Protein AF-A0A9P9S4L9-F1 (afdb_monomer_lite)

pLDDT: mean 79.78, std 15.88, range [33.31, 95.12]

Sequence (135 aa):
MSTPIKIQVPQGTTSMYLTALSLYEERSQIVINWTDGSATFGATFMGPNPQFVLADKVFGLPIISLNDSIPSEISVCFKFHDTTHTVSSPATTNVGPQGNGTQIQITGYTSVDKRKEKPTTVTILFQSNLHGLKR

Radius of gyration: 14.96 Å; chains: 1; bounding box: 32×34×36 Å

Secondary structure (DSSP, 8-state):
-PPPEEEEPPTTEEEEEEEEEE--SS-EEEEEEEEETTEEEEEEEEE--SS--TT-SS----SEEESS---SEEEEEEEESSS-EEEPPPEEEEESTTS-EEEEEEEEEETT-TT--S-EEEEEEEEESS-----

Foldseek 3Di:
DFDWDKDFAFPQQQKKFKFKAWQDQAWKKKKKWADDDPDIDIDIDIDDDPVPPSDPDDDDHGPDMDGHGDGRMMIIDMDTDDFDKDKDDWDWDQDDPQSQKIKTKIWMDGPVPPVCPTIIMMIMIGGHPDHTDDD

Structure (mmCIF, N/CA/C/O backbone):
data_AF-A0A9P9S4L9-F1
#
_entry.id   AF-A0A9P9S4L9-F1
#
loop_
_atom_site.group_PDB
_atom_site.id
_atom_site.type_symbol
_atom_site.label_atom_id
_atom_site.label_alt_id
_atom_site.label_comp_id
_atom_site.label_asym_id
_atom_site.label_entity_id
_atom_site.label_seq_id
_atom_site.pdbx_PDB_ins_code
_atom_site.Cartn_x
_atom_site.Cartn_y
_atom_site.Cartn_z
_atom_site.occupancy
_atom_site.B_iso_or_equiv
_atom_site.auth_seq_id
_atom_site.auth_comp_id
_atom_site.auth_asym_id
_atom_site.auth_atom_id
_atom_site.pdbx_PDB_model_num
ATOM 1 N N . MET A 1 1 ? 11.338 -14.173 -1.230 1.00 49.00 1 MET A N 1
ATOM 2 C CA . MET A 1 1 ? 10.126 -13.357 -0.987 1.00 49.00 1 MET A CA 1
ATOM 3 C C . MET A 1 1 ? 10.580 -11.971 -0.557 1.00 49.00 1 MET A C 1
ATOM 5 O O . MET A 1 1 ? 11.595 -11.902 0.124 1.00 49.00 1 MET A O 1
ATOM 9 N N . SER A 1 2 ? 9.910 -10.895 -0.981 1.00 64.38 2 SER A N 1
ATOM 10 C CA . SER A 1 2 ? 10.229 -9.538 -0.511 1.00 64.38 2 SER A CA 1
ATOM 11 C C . SER A 1 2 ? 9.980 -9.436 0.993 1.00 64.38 2 SER A C 1
ATOM 13 O O . SER A 1 2 ? 8.964 -9.947 1.469 1.00 64.38 2 SER A O 1
ATOM 15 N N . THR A 1 3 ? 10.862 -8.768 1.731 1.00 79.19 3 THR A N 1
ATOM 16 C CA . THR A 1 3 ? 10.631 -8.465 3.148 1.00 79.19 3 THR A CA 1
ATOM 17 C C . THR A 1 3 ? 9.385 -7.580 3.283 1.00 79.19 3 THR A C 1
ATOM 19 O O . THR A 1 3 ? 9.324 -6.552 2.604 1.00 79.19 3 THR A O 1
ATOM 22 N N . PRO A 1 4 ? 8.393 -7.951 4.115 1.00 89.50 4 PRO A N 1
ATOM 23 C CA . PRO A 1 4 ? 7.217 -7.120 4.342 1.00 89.50 4 PRO A CA 1
ATOM 24 C C . PRO A 1 4 ? 7.588 -5.758 4.926 1.00 89.50 4 PRO A C 1
ATOM 26 O O . PRO A 1 4 ? 8.365 -5.671 5.878 1.00 89.50 4 PRO A O 1
ATOM 29 N N . ILE A 1 5 ? 6.994 -4.699 4.384 1.00 93.88 5 ILE A N 1
ATOM 30 C CA . ILE A 1 5 ? 7.080 -3.349 4.934 1.00 93.88 5 ILE A CA 1
ATOM 31 C C . ILE A 1 5 ? 5.939 -3.191 5.930 1.00 93.88 5 ILE A C 1
ATOM 33 O O . ILE A 1 5 ? 4.770 -3.150 5.547 1.00 93.88 5 ILE A O 1
ATOM 37 N N . LYS A 1 6 ? 6.290 -3.123 7.213 1.00 94.38 6 LYS A N 1
ATOM 38 C CA . LYS A 1 6 ? 5.345 -2.894 8.306 1.00 94.38 6 LYS A CA 1
ATOM 39 C C . LYS A 1 6 ? 5.054 -1.406 8.438 1.00 94.38 6 LYS A C 1
ATOM 41 O O . LYS A 1 6 ? 5.978 -0.601 8.540 1.00 94.38 6 LYS A O 1
ATOM 46 N N . ILE A 1 7 ? 3.777 -1.056 8.457 1.00 94.00 7 ILE A N 1
ATOM 47 C CA . ILE A 1 7 ? 3.281 0.306 8.612 1.00 94.00 7 ILE A CA 1
ATOM 48 C C . ILE A 1 7 ? 2.440 0.355 9.880 1.00 94.00 7 ILE A C 1
ATOM 50 O O . ILE A 1 7 ? 1.419 -0.325 9.975 1.00 94.00 7 ILE A O 1
ATOM 54 N N . GLN A 1 8 ? 2.874 1.171 10.840 1.00 93.75 8 GLN A N 1
ATOM 55 C CA . GLN A 1 8 ? 2.071 1.466 12.022 1.00 93.75 8 GLN A CA 1
ATOM 56 C C . GLN A 1 8 ? 0.908 2.364 11.619 1.00 93.75 8 GLN A C 1
ATOM 58 O O . GLN A 1 8 ? 1.107 3.385 10.954 1.00 93.75 8 GLN A O 1
ATOM 63 N N . VAL A 1 9 ? -0.296 1.982 12.026 1.00 91.19 9 VAL A N 1
ATOM 64 C CA . VAL A 1 9 ? -1.481 2.798 11.807 1.00 91.19 9 VAL A CA 1
ATOM 65 C C . VAL A 1 9 ? -1.483 3.930 12.837 1.00 91.19 9 VAL A C 1
ATOM 67 O O . VAL A 1 9 ? -1.337 3.665 14.033 1.00 91.19 9 VAL A O 1
ATOM 70 N N . PRO A 1 10 ? -1.619 5.199 12.411 1.00 88.94 10 PRO A N 1
ATOM 71 C CA . PRO A 1 10 ? -1.663 6.323 13.333 1.00 88.94 10 PRO A CA 1
ATOM 72 C C . PRO A 1 10 ? -2.752 6.154 14.395 1.00 88.94 10 PRO A C 1
ATOM 74 O O . PRO A 1 10 ? -3.886 5.768 14.093 1.00 88.94 10 PRO A O 1
ATOM 77 N N . GLN A 1 11 ? -2.428 6.493 15.641 1.00 86.38 11 GLN A N 1
ATOM 78 C CA . GLN A 1 11 ? -3.403 6.465 16.726 1.00 86.38 11 GLN A CA 1
ATOM 79 C C . GLN A 1 11 ? -4.577 7.408 16.421 1.00 86.38 11 GLN A C 1
ATOM 81 O O . GLN A 1 11 ? -4.381 8.530 15.960 1.00 86.38 11 GLN A O 1
ATOM 86 N N . GLY A 1 12 ? -5.802 6.958 16.705 1.00 84.31 12 GLY A N 1
ATOM 87 C CA . GLY A 1 12 ? -7.014 7.747 16.465 1.00 84.31 12 GLY A CA 1
ATOM 88 C C . GLY A 1 12 ? -7.497 7.738 15.012 1.00 84.31 12 GLY A C 1
ATO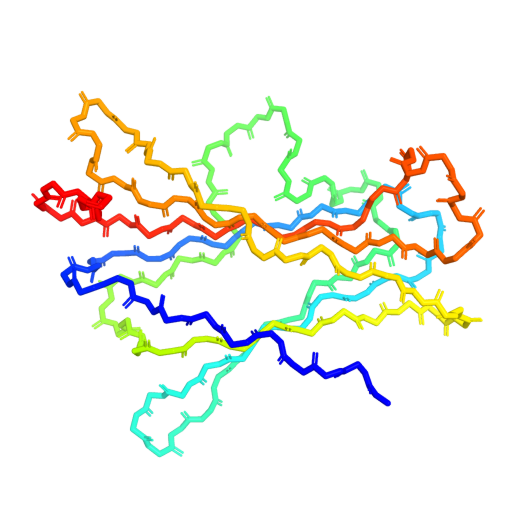M 89 O O . GLY A 1 12 ? -8.427 8.477 14.689 1.00 84.31 12 GLY A O 1
ATOM 90 N N . THR A 1 13 ? -6.898 6.907 14.152 1.00 88.06 13 THR A N 1
ATOM 91 C CA . THR A 1 13 ? -7.451 6.598 12.829 1.00 88.06 13 THR A CA 1
ATOM 92 C C . THR A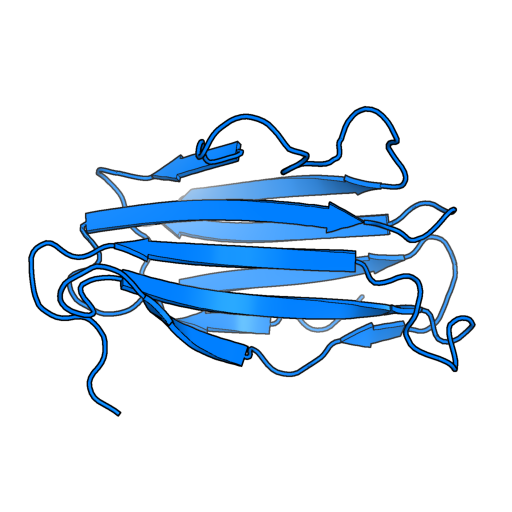 1 13 ? -8.854 6.021 12.992 1.00 88.06 13 THR A C 1
ATOM 94 O O . THR A 1 13 ? -9.045 5.033 13.697 1.00 88.06 13 THR A O 1
ATOM 97 N N . THR A 1 14 ? -9.828 6.643 12.338 1.00 87.69 14 THR A N 1
ATOM 98 C CA . THR A 1 14 ? -11.229 6.207 12.299 1.00 87.69 14 THR A CA 1
ATOM 99 C C . THR A 1 14 ? -11.582 5.554 10.975 1.00 87.69 14 THR A C 1
ATOM 101 O O . THR A 1 14 ? -12.511 4.762 10.918 1.00 87.69 14 THR A O 1
ATOM 104 N N . SER A 1 15 ? -10.833 5.848 9.912 1.00 87.56 15 SER A N 1
ATOM 105 C CA . SER A 1 15 ? -10.973 5.136 8.648 1.00 87.56 15 SER A CA 1
ATOM 106 C C . SER A 1 15 ? -9.647 4.979 7.921 1.00 87.56 15 SER A C 1
ATOM 108 O O . SER A 1 15 ? -8.767 5.839 7.986 1.00 87.56 15 SER A O 1
ATOM 110 N N . MET A 1 16 ? -9.498 3.853 7.229 1.00 88.62 16 MET A N 1
ATOM 111 C CA . MET A 1 16 ? -8.338 3.546 6.401 1.00 88.62 16 MET A CA 1
ATOM 112 C C . MET A 1 16 ? -8.783 3.254 4.974 1.00 88.62 16 MET A C 1
ATOM 114 O O . MET A 1 16 ? -9.705 2.471 4.743 1.00 88.62 16 MET A O 1
ATOM 118 N N . TYR A 1 17 ? -8.071 3.848 4.025 1.00 87.44 17 TYR A N 1
ATOM 119 C CA . TYR A 1 17 ? -8.358 3.778 2.604 1.00 87.44 17 TYR A CA 1
ATOM 120 C C . TYR A 1 17 ? -7.132 3.316 1.830 1.00 87.44 17 TYR A C 1
ATOM 122 O O . TYR A 1 17 ? -6.055 3.895 1.968 1.00 87.44 17 TYR A O 1
ATOM 130 N N . LEU A 1 18 ? -7.297 2.289 0.999 1.00 87.12 18 LEU A N 1
ATOM 131 C CA . LEU A 1 18 ? -6.211 1.716 0.207 1.00 87.12 18 LEU A CA 1
ATOM 132 C C . LEU A 1 18 ? -6.459 1.946 -1.282 1.00 87.12 18 LEU A C 1
ATOM 134 O O . LEU A 1 18 ? -7.538 1.650 -1.802 1.00 87.12 18 LEU A O 1
ATOM 138 N N . THR A 1 19 ? -5.429 2.441 -1.961 1.00 85.88 19 THR A N 1
ATOM 139 C CA . THR A 1 19 ? -5.375 2.585 -3.418 1.00 85.88 19 THR A CA 1
ATOM 140 C C . THR A 1 19 ? -4.060 2.019 -3.941 1.00 85.88 19 THR A C 1
ATOM 142 O O . THR A 1 19 ? -3.041 2.062 -3.253 1.00 85.88 19 THR A O 1
ATOM 145 N N . ALA A 1 20 ? -4.071 1.461 -5.146 1.00 85.62 20 ALA A N 1
ATOM 146 C CA . ALA A 1 20 ? -2.889 0.889 -5.780 1.00 85.62 20 ALA A CA 1
ATOM 147 C C . ALA A 1 20 ? -2.806 1.346 -7.238 1.00 85.62 20 ALA A C 1
ATOM 149 O O . ALA A 1 20 ? -3.809 1.704 -7.839 1.00 85.62 20 ALA A O 1
ATOM 150 N N . LEU A 1 21 ? -1.614 1.342 -7.819 1.00 84.56 21 LEU A N 1
ATOM 151 C CA . LEU A 1 21 ? -1.380 1.669 -9.222 1.00 84.56 21 LEU A CA 1
ATOM 152 C C . LEU A 1 21 ? -0.182 0.868 -9.717 1.00 84.56 21 LEU A C 1
ATOM 154 O O . LEU A 1 21 ? 0.823 0.782 -9.020 1.00 84.56 21 LEU A O 1
ATOM 158 N N . SER A 1 22 ? -0.243 0.317 -10.925 1.00 86.19 22 SER A N 1
ATOM 159 C CA . SER A 1 22 ? 0.933 -0.256 -11.578 1.00 86.19 22 SER A CA 1
ATOM 160 C C . SER A 1 22 ? 1.022 0.225 -13.016 1.00 86.19 22 SER A C 1
ATOM 162 O O . SER A 1 22 ? 0.107 0.005 -13.802 1.00 86.19 22 SER A O 1
ATOM 164 N N . LEU A 1 23 ? 2.134 0.882 -13.337 1.00 84.88 23 LEU A N 1
ATOM 165 C CA . LEU A 1 23 ? 2.519 1.278 -14.693 1.00 84.88 23 LEU A CA 1
ATOM 166 C C . LEU A 1 23 ? 3.544 0.307 -15.300 1.00 84.88 23 LEU A C 1
ATOM 168 O O . LEU A 1 23 ? 4.044 0.534 -16.399 1.00 84.88 23 LEU A O 1
ATOM 172 N N . TYR A 1 24 ? 3.889 -0.759 -14.575 1.00 82.94 24 TYR A N 1
ATOM 173 C CA . TYR A 1 24 ? 4.763 -1.811 -15.072 1.00 82.94 24 TYR A CA 1
ATOM 174 C C . TYR A 1 24 ? 3.987 -2.713 -16.030 1.00 82.94 24 TYR A C 1
ATOM 176 O O . TYR A 1 24 ? 2.883 -3.137 -15.713 1.00 82.94 24 TYR A O 1
ATOM 184 N N . GLU A 1 25 ? 4.566 -2.989 -17.198 1.00 81.62 25 GLU A N 1
ATOM 185 C CA . GLU A 1 25 ? 3.908 -3.687 -18.313 1.00 81.62 25 GLU A CA 1
ATOM 186 C C . GLU A 1 25 ? 3.819 -5.206 -18.132 1.00 81.62 25 GLU A C 1
ATOM 188 O O . GLU A 1 25 ? 3.119 -5.865 -18.894 1.00 81.62 25 GLU A O 1
ATOM 193 N N . GLU A 1 26 ? 4.500 -5.773 -17.134 1.00 84.88 26 GLU A N 1
ATOM 194 C CA . GLU A 1 26 ? 4.392 -7.190 -16.786 1.00 84.88 26 GLU A CA 1
ATOM 195 C C . GLU A 1 26 ? 3.819 -7.381 -15.386 1.00 84.88 26 GLU A C 1
ATOM 197 O O . GLU A 1 26 ? 3.580 -6.427 -14.638 1.00 84.88 26 GLU A O 1
ATOM 202 N N . ARG A 1 27 ? 3.552 -8.642 -15.031 1.00 86.06 27 ARG A N 1
ATOM 203 C CA . ARG A 1 27 ? 2.791 -8.954 -13.831 1.00 86.06 27 ARG A CA 1
ATOM 204 C C . ARG A 1 27 ? 3.450 -8.373 -12.578 1.00 86.06 27 ARG A C 1
ATOM 206 O O . ARG A 1 27 ? 4.566 -8.745 -12.215 1.00 86.06 27 ARG A O 1
ATOM 213 N N . SER A 1 28 ? 2.715 -7.525 -11.873 1.00 87.12 28 SER A N 1
ATOM 214 C CA . SER A 1 28 ? 3.087 -6.967 -10.573 1.00 87.12 28 SER A CA 1
ATOM 215 C C . SER A 1 28 ? 2.002 -7.284 -9.551 1.00 87.12 28 SER A C 1
ATOM 217 O O . SER A 1 28 ? 0.838 -7.480 -9.900 1.00 87.12 28 SER A O 1
ATOM 219 N N . GLN A 1 29 ? 2.378 -7.394 -8.282 1.00 89.56 29 GLN A N 1
ATOM 220 C CA . GLN A 1 29 ? 1.448 -7.638 -7.191 1.00 89.56 29 GLN A CA 1
ATOM 221 C C . GLN A 1 29 ? 1.818 -6.785 -5.989 1.00 89.56 29 GLN A C 1
ATOM 223 O O . GLN A 1 29 ? 2.995 -6.684 -5.635 1.00 89.56 29 GLN A O 1
ATOM 228 N N . ILE A 1 30 ? 0.800 -6.240 -5.335 1.00 90.88 30 ILE A N 1
ATOM 229 C CA . ILE A 1 30 ? 0.917 -5.646 -4.008 1.00 90.88 30 ILE A CA 1
ATOM 230 C C . ILE A 1 30 ? 0.028 -6.460 -3.082 1.00 90.88 30 ILE A C 1
ATOM 232 O O . ILE A 1 30 ? -1.181 -6.520 -3.285 1.00 90.88 30 ILE A O 1
ATOM 236 N N . VAL A 1 31 ? 0.624 -7.095 -2.082 1.00 92.00 31 VAL A N 1
ATOM 237 C CA . VAL A 1 31 ? -0.102 -7.848 -1.058 1.00 92.00 31 VAL A CA 1
ATOM 238 C C . VAL A 1 31 ? -0.101 -7.019 0.213 1.00 92.00 31 VAL A C 1
ATOM 240 O O . VAL A 1 31 ? 0.964 -6.639 0.695 1.00 92.00 31 VAL A O 1
ATOM 243 N N . ILE A 1 32 ? -1.282 -6.743 0.748 1.00 92.38 32 ILE A N 1
ATOM 244 C CA . ILE A 1 32 ? -1.469 -6.031 2.009 1.00 92.38 32 ILE A CA 1
ATOM 245 C C . ILE A 1 32 ? -2.161 -6.976 2.969 1.00 92.38 32 ILE A C 1
ATOM 247 O O . ILE A 1 32 ? -3.215 -7.501 2.635 1.00 92.38 32 ILE A O 1
ATOM 251 N N . ASN A 1 33 ? -1.593 -7.171 4.152 1.00 94.12 33 ASN A N 1
ATOM 252 C CA . ASN A 1 33 ? -2.185 -8.001 5.194 1.00 94.12 33 ASN A CA 1
ATOM 253 C C . ASN A 1 33 ? -2.248 -7.232 6.507 1.00 94.12 33 ASN A C 1
ATOM 255 O O . ASN A 1 33 ? -1.371 -6.416 6.796 1.00 94.12 33 ASN A O 1
ATOM 259 N N . TRP A 1 34 ? -3.253 -7.526 7.315 1.00 92.81 34 TRP A N 1
ATOM 260 C CA . TRP A 1 34 ? -3.386 -6.997 8.664 1.00 92.81 34 TRP A CA 1
ATOM 261 C C . TRP A 1 34 ? -4.042 -8.026 9.573 1.00 92.81 34 TRP A C 1
ATOM 263 O O . TRP A 1 34 ? -4.675 -8.976 9.113 1.00 92.81 34 TRP A O 1
ATOM 273 N N . THR A 1 35 ? -3.863 -7.844 10.873 1.00 89.56 35 THR A N 1
ATOM 274 C CA . THR A 1 35 ? -4.437 -8.718 11.895 1.00 89.56 35 THR A CA 1
ATOM 275 C C . THR A 1 35 ? -5.423 -7.933 12.739 1.00 89.56 35 THR A C 1
ATOM 277 O O . THR A 1 35 ? -5.111 -6.822 13.165 1.00 89.56 35 THR A O 1
ATOM 280 N N . ASP A 1 36 ? -6.576 -8.531 13.010 1.00 83.31 36 ASP A N 1
ATOM 281 C CA . ASP A 1 36 ? -7.548 -8.047 13.985 1.00 83.31 36 ASP A CA 1
ATOM 282 C C . ASP A 1 36 ? -7.881 -9.198 14.945 1.00 83.31 36 ASP A C 1
ATOM 284 O O . ASP A 1 36 ? -8.396 -10.248 14.545 1.00 83.31 36 ASP A O 1
ATOM 288 N N . GLY A 1 37 ? -7.475 -9.045 16.207 1.00 83.19 37 GLY A N 1
ATOM 289 C CA . GLY A 1 37 ? -7.482 -10.126 17.189 1.00 83.19 37 GLY A CA 1
ATOM 290 C C . GLY A 1 37 ? -6.664 -11.336 16.719 1.00 83.19 37 GLY A C 1
ATOM 291 O O . GLY A 1 37 ? -5.459 -11.240 16.494 1.00 83.19 37 GLY A O 1
ATOM 292 N N . SER A 1 38 ? -7.323 -12.490 16.585 1.00 86.00 38 SER A N 1
ATOM 293 C CA . SER A 1 38 ? -6.716 -13.737 16.096 1.00 86.00 38 SER A CA 1
ATOM 294 C C . SER A 1 38 ? -6.891 -13.966 14.591 1.00 86.00 38 SER A C 1
ATOM 296 O O . SER A 1 38 ? -6.428 -14.985 14.079 1.00 86.00 38 SER A O 1
ATOM 298 N N . ALA A 1 39 ? -7.604 -13.082 13.890 1.00 86.69 39 ALA A N 1
ATOM 299 C CA . ALA A 1 39 ? -7.889 -13.226 12.471 1.00 86.69 39 ALA A CA 1
ATOM 300 C C . ALA A 1 39 ? -6.903 -12.406 11.629 1.00 86.69 39 ALA A C 1
ATOM 302 O O . ALA A 1 39 ? -6.584 -11.261 11.950 1.00 86.69 39 ALA A O 1
ATOM 303 N N . THR A 1 40 ? -6.448 -12.996 10.524 1.00 89.06 40 THR A N 1
ATOM 304 C CA . THR A 1 40 ? -5.610 -12.323 9.528 1.00 89.06 40 THR A CA 1
ATOM 305 C C . THR A 1 40 ? -6.440 -12.057 8.287 1.00 89.06 40 THR A C 1
ATOM 307 O O . THR A 1 40 ? -7.004 -12.977 7.694 1.00 89.06 40 THR A O 1
ATOM 310 N N . PHE A 1 41 ? -6.470 -10.798 7.879 1.00 89.12 41 PHE A N 1
ATOM 311 C CA . PHE A 1 41 ? -7.140 -10.320 6.683 1.00 89.12 41 PHE A CA 1
ATOM 312 C C . PHE A 1 41 ? -6.104 -9.818 5.685 1.00 89.12 41 PHE A C 1
ATOM 314 O O . PHE A 1 41 ? -4.961 -9.513 6.041 1.00 89.12 41 PHE A O 1
ATOM 321 N N . GLY A 1 42 ? -6.499 -9.719 4.422 1.00 88.56 42 GLY A N 1
ATOM 322 C CA . GLY A 1 42 ? -5.614 -9.173 3.416 1.00 88.56 42 GLY A CA 1
ATOM 323 C C . GLY A 1 42 ? -6.284 -8.897 2.087 1.00 88.56 42 GLY A C 1
ATOM 324 O O . GLY A 1 42 ? -7.403 -9.328 1.811 1.00 88.56 42 GLY A O 1
ATOM 325 N N . ALA A 1 43 ? -5.554 -8.167 1.260 1.00 87.12 43 ALA A N 1
ATOM 326 C CA . ALA A 1 43 ? -5.924 -7.800 -0.087 1.00 87.12 43 ALA A CA 1
ATOM 327 C C . ALA A 1 43 ? -4.720 -7.916 -1.014 1.00 87.12 43 ALA A C 1
ATOM 329 O O . ALA A 1 43 ? -3.590 -7.605 -0.639 1.00 87.12 43 ALA A O 1
ATOM 330 N N . THR A 1 44 ? -4.969 -8.359 -2.243 1.00 89.06 44 THR A N 1
ATOM 331 C CA . THR A 1 44 ? -3.939 -8.463 -3.276 1.00 89.06 44 THR A CA 1
ATOM 332 C C . THR A 1 44 ? -4.350 -7.646 -4.490 1.00 89.06 44 THR A C 1
ATOM 334 O O . THR A 1 44 ? -5.375 -7.916 -5.110 1.00 89.06 44 THR A O 1
ATOM 337 N N . PHE A 1 45 ? -3.526 -6.667 -4.843 1.00 86.19 45 PHE A N 1
ATOM 338 C CA . PHE A 1 45 ? -3.645 -5.872 -6.060 1.00 86.19 45 PHE A CA 1
ATOM 339 C C . PHE A 1 45 ? -2.728 -6.463 -7.128 1.00 86.19 45 PHE A C 1
ATOM 341 O O . PHE A 1 45 ? -1.613 -6.867 -6.810 1.00 86.19 45 PHE A O 1
ATOM 348 N N . MET A 1 46 ? -3.180 -6.518 -8.381 1.00 85.12 46 MET A N 1
ATOM 349 C CA . MET A 1 46 ? -2.488 -7.194 -9.485 1.00 85.12 46 MET A CA 1
ATOM 350 C C . MET A 1 46 ? -2.405 -6.282 -10.725 1.00 85.12 46 MET A C 1
ATOM 352 O O . MET A 1 46 ? -3.441 -5.801 -11.182 1.00 85.12 46 MET A O 1
ATOM 356 N N . GLY A 1 47 ? -1.203 -6.076 -11.280 1.00 77.56 47 GLY A N 1
ATOM 357 C CA . GLY A 1 47 ? -0.933 -5.391 -12.562 1.00 77.56 47 GLY A CA 1
ATOM 358 C C . GLY A 1 47 ? -0.236 -6.302 -13.601 1.00 77.56 47 GLY A C 1
ATOM 359 O O . GLY A 1 47 ? 0.059 -7.441 -13.234 1.00 77.56 47 GLY A O 1
ATOM 360 N N . PRO A 1 48 ? 0.019 -5.855 -14.860 1.00 69.69 48 PRO A N 1
ATOM 361 C CA . PRO A 1 48 ? -0.530 -4.639 -15.447 1.00 69.69 48 PRO A CA 1
ATOM 362 C C . PRO A 1 48 ? -2.026 -4.851 -15.590 1.00 69.69 48 PRO A C 1
ATOM 364 O O . PRO A 1 48 ? -2.485 -5.932 -15.961 1.00 69.69 48 PRO A O 1
ATOM 367 N N . ASN A 1 49 ? -2.815 -3.831 -15.318 1.00 56.41 49 ASN A N 1
ATOM 368 C CA . ASN A 1 49 ? -4.187 -3.888 -15.759 1.00 56.41 49 ASN A CA 1
ATOM 369 C C . ASN A 1 49 ? -4.586 -2.490 -16.252 1.00 56.41 49 ASN A C 1
ATOM 371 O O . ASN A 1 49 ? -4.670 -1.568 -15.445 1.00 56.41 49 ASN A O 1
ATOM 375 N N . PRO A 1 50 ? -4.799 -2.322 -17.574 1.00 45.78 50 PRO A N 1
ATOM 376 C CA . PRO A 1 50 ? -5.141 -1.032 -18.170 1.00 45.78 50 PRO A CA 1
ATOM 377 C C . PRO A 1 50 ? -6.551 -0.551 -17.791 1.00 45.78 50 PRO A C 1
ATOM 379 O O . PRO A 1 50 ? -6.862 0.620 -17.974 1.00 45.78 50 PRO A O 1
ATOM 382 N N . GLN A 1 51 ? -7.406 -1.4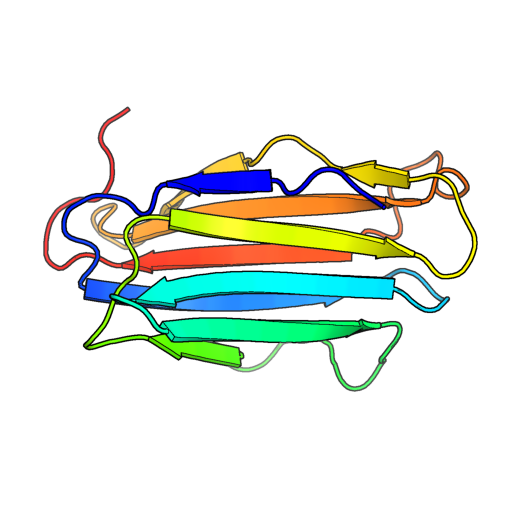36 -17.265 1.00 40.16 51 GLN A N 1
ATOM 383 C CA . GLN A 1 51 ? -8.714 -1.099 -16.686 1.00 40.16 51 GLN A CA 1
ATOM 384 C C . GLN A 1 51 ? -8.599 -0.728 -15.204 1.00 40.16 51 GLN A C 1
ATOM 386 O O . GLN A 1 51 ? -9.403 0.033 -14.679 1.00 40.16 51 GLN A O 1
ATOM 391 N N . PHE A 1 52 ? -7.570 -1.242 -14.536 1.00 38.66 52 PHE A N 1
ATOM 392 C CA . PHE A 1 52 ? -7.170 -0.878 -13.188 1.00 38.66 52 PHE A CA 1
ATOM 393 C C . PHE A 1 52 ? -6.081 0.178 -13.252 1.00 38.66 52 PHE A C 1
ATOM 395 O O . PHE A 1 52 ? -4.988 0.037 -12.695 1.00 38.66 52 PHE A O 1
ATOM 402 N N . VAL A 1 53 ? -6.442 1.334 -13.792 1.00 41.97 53 VAL A N 1
ATOM 403 C CA . VAL A 1 53 ? -6.012 2.498 -13.043 1.00 41.97 53 VAL A CA 1
ATOM 404 C C . VAL A 1 53 ? -6.837 2.456 -11.757 1.00 41.97 53 VAL A C 1
ATOM 406 O O . VAL A 1 53 ? -7.963 2.933 -11.667 1.00 41.97 53 VAL A O 1
ATOM 409 N N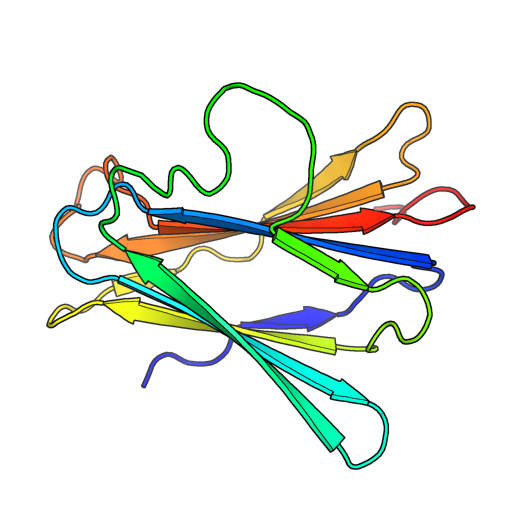 . LEU A 1 54 ? -6.285 1.779 -10.756 1.00 43.62 54 LEU A N 1
ATOM 410 C CA . LEU A 1 54 ? -6.888 1.620 -9.434 1.00 43.62 54 LEU A CA 1
ATOM 411 C C . LEU A 1 54 ? -6.888 2.957 -8.649 1.00 43.62 54 LEU A C 1
ATOM 413 O O . LEU A 1 54 ? -7.214 2.989 -7.464 1.00 43.62 54 LEU A O 1
ATOM 417 N N . ALA A 1 55 ? -6.588 4.051 -9.368 1.00 37.53 55 ALA A N 1
ATOM 418 C CA . ALA A 1 55 ? -7.241 5.357 -9.330 1.00 37.53 55 ALA A CA 1
ATOM 419 C C . ALA A 1 55 ? -6.991 6.145 -10.663 1.00 37.53 55 ALA A C 1
ATOM 421 O O . ALA A 1 55 ? -6.093 6.983 -10.667 1.00 37.53 55 ALA A O 1
ATOM 422 N N . ASP A 1 56 ? -7.677 5.911 -11.813 1.00 33.31 56 ASP A N 1
ATOM 423 C CA . ASP A 1 56 ? -7.675 6.938 -12.910 1.00 33.31 56 ASP A CA 1
ATOM 424 C C . ASP A 1 56 ? -8.876 7.846 -12.766 1.00 33.31 56 ASP A C 1
ATOM 426 O O . ASP A 1 56 ? -10.023 7.400 -12.792 1.00 33.31 56 ASP A O 1
ATOM 430 N N . LYS A 1 57 ? -8.542 9.133 -12.817 1.00 37.66 57 LYS A N 1
ATOM 431 C CA . LYS A 1 57 ? -9.276 10.257 -13.409 1.00 37.66 57 LYS A CA 1
ATOM 432 C C . LYS A 1 57 ? -10.672 10.604 -12.926 1.00 37.66 57 LYS A C 1
ATOM 434 O O . LYS A 1 57 ? -11.040 11.761 -13.104 1.00 37.66 57 LYS A O 1
ATOM 439 N N . VAL A 1 58 ? -11.447 9.711 -12.322 1.00 38.97 58 VAL A N 1
ATOM 440 C CA . VAL A 1 58 ? -12.838 10.013 -11.977 1.00 38.97 58 VAL A CA 1
ATOM 441 C C . VAL A 1 58 ? -13.184 9.356 -10.635 1.00 38.97 58 VAL A C 1
ATOM 443 O O . VAL A 1 58 ? -13.400 8.156 -10.562 1.00 38.97 58 VAL A O 1
ATOM 446 N N . PHE A 1 59 ? -13.241 10.181 -9.582 1.00 42.97 59 PHE A N 1
ATOM 447 C CA . PHE A 1 59 ? -13.681 9.886 -8.204 1.00 42.97 59 PHE A CA 1
ATOM 448 C C . PHE A 1 59 ? -12.734 9.088 -7.296 1.00 42.97 59 PHE A C 1
ATOM 450 O O . PHE A 1 59 ? -12.763 7.867 -7.259 1.00 42.97 59 PHE A O 1
ATOM 457 N N . GLY A 1 60 ? -11.962 9.809 -6.474 1.00 48.12 60 GLY A N 1
ATOM 458 C CA . GLY A 1 60 ? -12.188 9.994 -5.024 1.00 48.12 60 GLY A CA 1
ATOM 459 C C . GLY A 1 60 ? -12.648 8.840 -4.118 1.00 48.12 60 GLY A C 1
ATOM 460 O O . GLY A 1 60 ? -12.961 9.124 -2.964 1.00 48.12 60 GLY A O 1
ATOM 461 N N . LEU A 1 61 ? -12.718 7.591 -4.584 1.00 52.16 61 LEU A N 1
ATOM 462 C CA . LEU A 1 61 ? -13.214 6.455 -3.817 1.00 52.16 61 LEU A CA 1
ATOM 463 C C . LEU A 1 61 ? -12.124 5.393 -3.611 1.00 52.16 61 LEU A C 1
ATOM 465 O O . LEU A 1 61 ? -11.384 5.054 -4.533 1.00 52.16 61 LEU A O 1
ATOM 469 N N . PRO A 1 62 ? -12.016 4.867 -2.388 1.00 61.84 62 PRO A N 1
ATOM 470 C CA . PRO A 1 62 ? -11.033 3.858 -2.024 1.00 61.84 62 PRO A CA 1
ATOM 471 C C . PRO A 1 62 ? -11.379 2.487 -2.61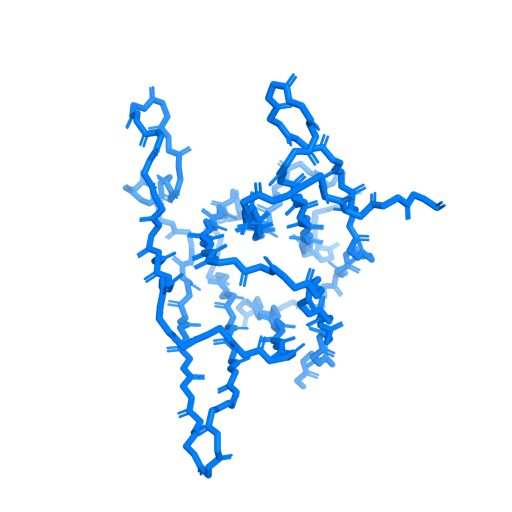7 1.00 61.84 62 PRO A C 1
ATOM 473 O O . PRO A 1 62 ? -12.549 2.126 -2.712 1.00 61.84 62 PRO A O 1
ATOM 476 N N . ILE A 1 63 ? -10.367 1.673 -2.930 1.00 69.88 63 ILE A N 1
ATOM 477 C CA . ILE A 1 63 ? -10.592 0.273 -3.339 1.00 69.88 63 ILE A CA 1
ATOM 478 C C . ILE A 1 63 ? -10.989 -0.567 -2.123 1.00 69.88 63 ILE A C 1
ATOM 480 O O . ILE A 1 63 ? -11.773 -1.506 -2.222 1.00 69.88 63 ILE A O 1
ATOM 484 N N . ILE A 1 64 ? -10.431 -0.221 -0.963 1.00 75.56 64 ILE A N 1
ATOM 485 C CA . ILE A 1 64 ? -10.759 -0.823 0.326 1.00 75.56 64 ILE A CA 1
ATOM 486 C C . ILE A 1 64 ? -10.929 0.304 1.329 1.00 75.56 64 ILE A C 1
ATOM 488 O O . ILE A 1 64 ? -10.034 1.138 1.465 1.00 75.56 64 ILE A O 1
ATOM 492 N N . SER A 1 65 ? -12.063 0.297 2.025 1.00 80.69 65 SER A N 1
ATOM 493 C CA . SER A 1 65 ? -12.377 1.180 3.145 1.00 80.69 65 SER A CA 1
ATOM 494 C C . SER A 1 65 ? -12.610 0.326 4.388 1.00 80.69 65 SER A C 1
ATOM 496 O O . SER A 1 65 ? -13.442 -0.579 4.362 1.00 80.69 65 SER A O 1
ATOM 498 N N . LEU A 1 66 ? -11.867 0.603 5.458 1.00 79.69 66 LEU A N 1
ATOM 499 C CA . LEU A 1 66 ? -12.122 0.066 6.797 1.00 79.69 66 LEU A CA 1
ATOM 500 C C . LEU A 1 66 ? -12.576 1.226 7.684 1.00 79.69 66 LEU A C 1
ATOM 502 O O . LEU A 1 66 ? -11.862 2.224 7.721 1.00 79.69 66 LEU A O 1
ATOM 506 N N . ASN A 1 67 ? -13.716 1.098 8.375 1.00 75.94 67 ASN A N 1
ATOM 507 C CA . ASN A 1 67 ? -14.303 2.183 9.185 1.00 75.94 67 ASN A CA 1
ATOM 508 C C . ASN A 1 67 ? -14.597 1.805 10.654 1.00 75.94 67 ASN A C 1
ATOM 510 O O . ASN A 1 67 ? -14.789 2.702 11.465 1.00 75.94 67 ASN A O 1
ATOM 514 N N . ASP A 1 68 ? -14.581 0.515 11.019 1.00 68.94 68 ASP A N 1
ATOM 515 C CA . ASP A 1 68 ? -14.990 0.061 12.367 1.00 68.94 68 ASP A CA 1
ATOM 516 C C . ASP A 1 68 ? -13.963 -0.842 13.070 1.00 68.94 68 ASP A C 1
ATOM 518 O O . ASP A 1 68 ? -13.906 -0.881 14.297 1.00 68.94 68 ASP A O 1
ATOM 522 N N . SER A 1 69 ? -13.120 -1.542 12.305 1.00 78.88 69 SER A N 1
ATOM 523 C CA . SER A 1 69 ? -11.993 -2.317 12.832 1.00 78.88 69 SER A CA 1
ATOM 524 C C . SER A 1 69 ? -10.710 -1.898 12.125 1.00 78.88 69 SER A C 1
ATOM 526 O O . SER A 1 69 ? -10.364 -2.386 11.045 1.00 78.88 69 SER A O 1
ATOM 528 N N . ILE A 1 70 ? -10.051 -0.899 12.711 1.00 87.94 70 ILE A N 1
ATOM 529 C CA . ILE A 1 70 ? -8.784 -0.375 12.214 1.00 87.94 70 ILE A CA 1
ATOM 530 C C . ILE A 1 70 ? -7.648 -1.147 12.895 1.00 87.94 70 ILE A C 1
ATOM 532 O O . ILE A 1 70 ? -7.509 -1.056 14.118 1.00 87.94 70 ILE A O 1
ATOM 536 N N . PRO A 1 71 ? -6.822 -1.897 12.143 1.00 91.25 71 PRO A N 1
ATOM 537 C CA . PRO A 1 71 ? -5.697 -2.615 12.727 1.00 91.25 71 PRO A CA 1
ATOM 538 C C . PRO A 1 71 ? -4.651 -1.633 13.263 1.00 91.25 71 PRO A C 1
ATOM 540 O O . PRO A 1 71 ? -4.533 -0.510 12.780 1.00 91.25 71 PRO A O 1
ATOM 543 N N . SER A 1 72 ? -3.842 -2.062 14.230 1.00 91.94 72 SER A N 1
ATOM 544 C CA . SER A 1 72 ? -2.716 -1.261 14.734 1.00 91.94 72 SER A CA 1
ATOM 545 C C . SER A 1 72 ? -1.519 -1.244 13.777 1.00 91.94 72 SER A C 1
ATOM 547 O O . SER A 1 72 ? -0.754 -0.283 13.747 1.00 91.94 72 SER A O 1
ATOM 549 N N . GLU A 1 73 ? -1.363 -2.293 12.970 1.00 94.44 73 GLU A N 1
ATOM 550 C CA . GLU A 1 73 ? -0.290 -2.446 11.993 1.00 94.44 73 GLU A CA 1
ATOM 551 C C . GLU A 1 73 ? -0.832 -3.117 10.729 1.00 94.44 73 GLU A C 1
ATOM 553 O O . GLU A 1 73 ? -1.643 -4.044 10.784 1.00 94.44 73 GLU A O 1
ATOM 558 N N . ILE A 1 74 ? -0.322 -2.682 9.581 1.00 94.31 74 ILE A N 1
ATOM 559 C CA . ILE A 1 74 ? -0.502 -3.369 8.303 1.00 94.31 74 ILE A CA 1
ATOM 560 C C . ILE A 1 74 ? 0.863 -3.727 7.711 1.00 94.31 74 ILE A C 1
ATOM 562 O O . ILE A 1 74 ? 1.861 -3.042 7.929 1.00 94.31 74 ILE A O 1
ATOM 566 N N . SER A 1 75 ? 0.916 -4.806 6.941 1.00 95.12 75 SER A N 1
ATOM 567 C CA . SER A 1 75 ? 2.115 -5.270 6.243 1.00 95.12 75 SER A CA 1
ATOM 568 C C . SER A 1 75 ? 1.904 -5.211 4.739 1.00 95.12 75 SER A C 1
ATOM 570 O O . SER A 1 75 ? 0.927 -5.760 4.238 1.00 95.12 75 SER A O 1
ATOM 572 N N . VAL A 1 76 ? 2.835 -4.588 4.020 1.00 94.69 76 VAL A N 1
ATOM 573 C CA . VAL A 1 76 ? 2.800 -4.431 2.561 1.00 94.69 76 VAL A CA 1
ATOM 574 C C . VAL A 1 76 ? 3.967 -5.183 1.923 1.00 94.69 76 VAL A C 1
ATOM 576 O O . VAL A 1 76 ? 5.121 -4.990 2.299 1.00 94.69 76 VAL A O 1
ATOM 579 N N . CYS A 1 77 ? 3.682 -6.003 0.916 1.00 93.56 77 CYS A N 1
ATOM 580 C CA . CYS A 1 77 ? 4.672 -6.747 0.141 1.00 93.56 77 CYS A CA 1
ATOM 581 C C . CYS A 1 77 ? 4.510 -6.471 -1.351 1.00 93.56 77 CYS A C 1
ATOM 583 O O . CYS A 1 77 ? 3.392 -6.438 -1.860 1.00 93.56 77 CYS A O 1
ATOM 585 N N . PHE A 1 78 ? 5.631 -6.368 -2.063 1.00 91.56 78 PHE A N 1
ATOM 586 C CA . PHE A 1 78 ? 5.652 -6.217 -3.515 1.00 91.56 78 PHE A CA 1
ATOM 587 C C . PHE A 1 78 ? 6.205 -7.480 -4.167 1.00 91.56 78 PHE A C 1
ATOM 589 O O . PHE A 1 78 ? 7.226 -8.025 -3.750 1.00 91.56 78 PHE A O 1
ATOM 596 N N . LYS A 1 79 ? 5.549 -7.937 -5.230 1.00 89.75 79 LYS A N 1
ATOM 597 C CA . LYS A 1 79 ? 6.028 -9.045 -6.054 1.00 89.75 79 LYS A CA 1
ATOM 598 C C . LYS A 1 79 ? 5.982 -8.645 -7.518 1.00 89.75 79 LYS A C 1
ATOM 600 O O . LYS A 1 79 ? 4.969 -8.159 -7.996 1.00 89.75 79 LYS A O 1
ATOM 605 N N . PHE A 1 80 ? 7.065 -8.902 -8.230 1.00 87.25 80 PHE A N 1
ATOM 606 C CA . PHE A 1 80 ? 7.157 -8.718 -9.676 1.00 87.25 80 PHE A CA 1
ATOM 607 C C . PHE A 1 80 ? 7.395 -10.077 -10.326 1.00 87.25 80 PHE A C 1
ATOM 609 O O . PHE A 1 80 ? 7.938 -10.963 -9.661 1.00 87.25 80 PHE A O 1
ATOM 616 N N . HIS A 1 81 ? 6.923 -10.248 -11.565 1.00 79.12 81 HIS A N 1
ATOM 617 C CA . HIS A 1 81 ? 6.834 -11.540 -12.243 1.00 79.12 81 HIS A CA 1
ATOM 618 C C . HIS A 1 81 ? 8.126 -12.346 -12.147 1.00 79.12 81 HIS A C 1
ATOM 620 O O . HIS A 1 81 ? 8.052 -13.458 -11.638 1.00 79.12 81 HIS A O 1
ATOM 626 N N . ASP A 1 82 ? 9.264 -11.776 -12.555 1.00 64.06 82 ASP A N 1
ATOM 627 C CA . ASP A 1 82 ? 10.535 -12.506 -12.653 1.00 64.06 82 ASP A CA 1
ATOM 628 C C . ASP A 1 82 ? 11.767 -11.584 -12.545 1.00 64.06 82 ASP A C 1
ATOM 630 O O . ASP A 1 82 ? 12.775 -11.757 -13.227 1.00 64.06 82 ASP A O 1
ATOM 634 N N . THR A 1 83 ? 11.720 -10.570 -11.674 1.00 68.75 83 THR A N 1
ATOM 635 C CA . THR A 1 83 ? 12.833 -9.613 -11.541 1.00 68.75 83 THR A CA 1
ATOM 636 C C . THR A 1 83 ? 13.162 -9.261 -10.097 1.00 68.75 83 THR A C 1
ATOM 638 O O . THR A 1 83 ? 12.283 -9.124 -9.238 1.00 68.75 83 THR A O 1
ATOM 641 N N . THR A 1 84 ? 14.448 -9.003 -9.843 1.00 82.69 84 THR A N 1
ATOM 642 C CA . THR A 1 84 ? 14.862 -8.204 -8.685 1.00 82.69 84 THR A CA 1
ATOM 643 C C . THR A 1 84 ? 14.151 -6.852 -8.728 1.00 82.69 84 THR A C 1
ATOM 645 O O . THR A 1 84 ? 13.852 -6.316 -9.795 1.00 82.69 84 THR A O 1
ATOM 648 N N . HIS A 1 85 ? 13.825 -6.305 -7.568 1.00 85.50 85 HIS A N 1
ATOM 649 C CA . HIS A 1 85 ? 13.090 -5.052 -7.472 1.00 85.50 85 HIS A CA 1
ATOM 650 C C . HIS A 1 85 ? 13.612 -4.240 -6.297 1.00 85.50 85 HIS A C 1
ATOM 652 O O . HIS A 1 85 ? 14.240 -4.766 -5.378 1.00 85.50 85 HIS A O 1
ATOM 658 N N . THR A 1 86 ? 13.347 -2.945 -6.345 1.00 88.38 86 THR A N 1
ATOM 659 C CA . THR A 1 86 ? 13.609 -2.020 -5.250 1.00 88.38 86 THR A CA 1
ATOM 660 C C . THR A 1 86 ? 12.278 -1.476 -4.772 1.00 88.38 86 THR A C 1
ATOM 662 O O . THR A 1 86 ? 11.417 -1.157 -5.587 1.00 88.38 86 THR A O 1
ATOM 665 N N . VAL A 1 87 ? 12.093 -1.391 -3.460 1.00 90.56 87 VAL A N 1
ATOM 666 C CA . VAL A 1 87 ? 10.919 -0.749 -2.867 1.00 90.56 87 VAL A CA 1
ATOM 667 C C . VAL A 1 87 ? 11.403 0.455 -2.082 1.00 90.56 87 VAL A C 1
ATOM 669 O O . VAL A 1 87 ? 12.390 0.363 -1.352 1.00 90.56 87 VAL A O 1
ATOM 672 N N . SER A 1 88 ? 10.755 1.598 -2.281 1.00 88.50 88 SER A N 1
ATOM 673 C CA . SER A 1 88 ? 11.059 2.806 -1.532 1.00 88.50 88 SER A CA 1
ATOM 674 C C . SER A 1 88 ? 10.705 2.621 -0.061 1.00 88.50 88 SER A C 1
ATOM 676 O O . SER A 1 88 ? 9.760 1.907 0.283 1.00 88.50 88 SER A O 1
ATOM 678 N N . SER A 1 89 ? 11.402 3.343 0.813 1.00 89.50 89 SER A N 1
ATOM 679 C CA . SER A 1 89 ? 10.883 3.575 2.157 1.00 89.50 89 SER A CA 1
ATOM 680 C C . SER A 1 89 ? 9.501 4.248 2.076 1.00 89.50 89 SER A C 1
ATOM 682 O O . SER A 1 89 ? 9.244 4.983 1.112 1.00 89.50 89 SER A O 1
ATOM 684 N N . PRO A 1 90 ? 8.613 4.021 3.058 1.00 92.25 90 PRO A N 1
ATOM 685 C CA . PRO A 1 90 ? 7.317 4.688 3.111 1.00 92.25 90 PRO A CA 1
ATOM 686 C C . PRO A 1 90 ? 7.473 6.212 3.155 1.00 92.25 90 PRO A C 1
ATOM 688 O O . PRO A 1 90 ? 8.203 6.742 3.992 1.00 92.25 90 PRO A O 1
ATOM 691 N N . ALA A 1 91 ? 6.786 6.913 2.256 1.00 91.38 91 ALA A N 1
ATOM 692 C CA . ALA A 1 91 ? 6.729 8.368 2.231 1.00 91.38 91 ALA A CA 1
ATOM 693 C C . ALA A 1 91 ? 5.436 8.843 2.902 1.00 91.38 91 ALA A C 1
ATOM 695 O O . ALA A 1 91 ? 4.343 8.574 2.402 1.00 91.38 91 ALA A O 1
ATOM 696 N N . THR A 1 92 ? 5.564 9.557 4.022 1.00 89.75 92 THR A N 1
ATOM 697 C CA . THR A 1 92 ? 4.430 10.024 4.831 1.00 89.75 92 THR A CA 1
ATOM 698 C C . THR A 1 92 ? 4.141 11.502 4.579 1.00 89.75 92 THR A C 1
ATOM 700 O O . THR A 1 92 ? 5.038 12.340 4.667 1.00 89.75 92 THR A O 1
ATOM 703 N N . THR A 1 93 ? 2.879 11.835 4.309 1.00 87.94 93 THR A N 1
ATOM 704 C CA . THR A 1 93 ? 2.400 13.206 4.081 1.00 87.94 93 THR A CA 1
ATOM 705 C C . THR A 1 93 ? 1.124 13.461 4.879 1.00 87.94 93 THR A C 1
ATOM 707 O O . THR A 1 93 ? 0.228 12.622 4.892 1.00 87.94 93 THR A O 1
ATOM 710 N N . ASN A 1 94 ? 1.008 14.626 5.517 1.00 83.69 94 ASN A N 1
ATOM 711 C CA . ASN A 1 94 ? -0.250 15.054 6.133 1.00 83.69 94 ASN A CA 1
ATOM 712 C C . ASN A 1 94 ? -1.156 15.675 5.068 1.00 83.69 94 ASN A C 1
ATOM 714 O O . ASN A 1 94 ? -0.715 16.525 4.296 1.00 83.69 94 ASN A O 1
ATOM 718 N N . VAL A 1 95 ? -2.413 15.247 5.031 1.00 80.50 95 VAL A N 1
ATOM 719 C CA . VAL A 1 95 ? -3.397 15.639 4.018 1.00 80.50 95 VAL A CA 1
ATOM 720 C C . VAL A 1 95 ? -4.725 16.040 4.667 1.00 80.50 95 VAL A C 1
ATOM 722 O O . VAL A 1 95 ? -4.977 15.753 5.837 1.00 80.50 95 VAL A O 1
ATOM 725 N N . GLY A 1 96 ? -5.579 16.718 3.898 1.00 71.75 96 GLY A N 1
ATOM 726 C CA . GLY A 1 96 ? -6.896 17.189 4.334 1.00 71.75 96 GLY A CA 1
ATOM 727 C C . GLY A 1 96 ? -6.909 18.646 4.830 1.00 71.75 96 GLY A C 1
ATOM 728 O O . GLY A 1 96 ? -5.856 19.186 5.178 1.00 71.75 96 GLY A O 1
ATOM 729 N N . PRO A 1 97 ? -8.091 19.301 4.879 1.00 64.44 97 PRO A N 1
ATOM 730 C CA . PRO A 1 97 ? -8.232 20.741 5.152 1.00 64.44 97 PRO A CA 1
ATOM 731 C C . PRO A 1 97 ? -7.655 21.205 6.498 1.00 64.44 97 PRO A C 1
ATOM 733 O O . PRO A 1 97 ? -7.394 22.390 6.678 1.00 64.44 97 PRO A O 1
ATOM 736 N N . GLN A 1 98 ? -7.457 20.282 7.444 1.00 66.62 98 GLN A N 1
ATOM 737 C CA . GLN A 1 98 ? -6.881 20.550 8.767 1.00 66.62 98 GLN A CA 1
ATOM 738 C C . GLN A 1 98 ? -5.764 19.560 9.142 1.00 66.62 98 GLN A C 1
ATOM 740 O O . GLN A 1 98 ? -5.464 19.375 10.325 1.00 66.62 98 GLN A O 1
ATOM 745 N N . GLY A 1 99 ? -5.179 18.884 8.145 1.00 67.00 99 GLY A N 1
ATOM 746 C CA . GLY A 1 99 ? -4.195 17.824 8.366 1.00 67.00 99 GLY A CA 1
ATOM 747 C C . GLY A 1 99 ? -4.764 16.615 9.109 1.00 67.00 99 GLY A C 1
ATOM 748 O O . GLY A 1 99 ? -4.017 15.916 9.774 1.00 67.00 99 GLY A O 1
ATOM 749 N N . ASN A 1 100 ? -6.077 16.393 9.047 1.00 77.50 100 ASN A N 1
ATOM 750 C CA . ASN A 1 100 ? -6.806 15.299 9.698 1.00 77.50 100 ASN A CA 1
ATOM 751 C C . ASN A 1 100 ? -6.676 13.951 8.965 1.00 77.50 100 ASN A C 1
ATOM 753 O O . ASN A 1 100 ? -7.401 13.002 9.257 1.00 77.50 100 ASN A O 1
ATOM 757 N N . GLY A 1 101 ? -5.773 13.870 7.992 1.00 83.62 101 GLY A N 1
ATOM 758 C CA . GLY A 1 101 ? -5.393 12.632 7.346 1.00 83.62 101 GLY A CA 1
ATOM 759 C C . GLY A 1 101 ? -3.881 12.479 7.276 1.00 83.62 101 GLY A C 1
ATOM 760 O O . GLY A 1 101 ? -3.137 13.446 7.108 1.00 83.62 101 GLY A O 1
ATOM 761 N N . THR A 1 102 ? -3.428 11.238 7.355 1.00 88.38 102 THR A N 1
ATOM 762 C CA . THR A 1 102 ? -2.052 10.842 7.082 1.00 88.38 102 THR A CA 1
ATOM 763 C C . THR A 1 102 ? -2.057 9.924 5.870 1.00 88.38 102 THR A C 1
ATOM 765 O O . THR A 1 102 ? -2.669 8.861 5.884 1.00 88.38 102 THR A O 1
ATOM 768 N N . GLN A 1 103 ? -1.359 10.331 4.818 1.00 90.44 103 GLN A N 1
ATOM 769 C CA . GLN A 1 103 ? -1.133 9.531 3.626 1.00 90.44 103 GLN A CA 1
ATOM 770 C C . GLN A 1 103 ? 0.251 8.888 3.692 1.00 90.44 103 GLN A C 1
ATOM 772 O O . GLN A 1 103 ? 1.247 9.581 3.891 1.00 90.44 103 GLN A O 1
ATOM 777 N N . ILE A 1 104 ? 0.320 7.581 3.471 1.00 92.81 104 ILE A N 1
ATOM 778 C CA . ILE A 1 104 ? 1.562 6.835 3.294 1.00 92.81 104 ILE A CA 1
ATOM 779 C C . ILE A 1 104 ? 1.591 6.263 1.885 1.00 92.81 104 ILE A C 1
ATOM 781 O O . ILE A 1 104 ? 0.682 5.543 1.481 1.00 92.81 104 ILE A O 1
ATOM 785 N N . GLN A 1 105 ? 2.648 6.573 1.142 1.00 93.25 105 GLN A N 1
ATOM 786 C CA . GLN A 1 105 ? 2.883 6.029 -0.188 1.00 93.25 105 GLN A CA 1
ATOM 787 C C . GLN A 1 105 ? 4.124 5.140 -0.188 1.00 93.25 105 GLN A C 1
ATOM 789 O O . GLN A 1 105 ? 5.171 5.510 0.346 1.00 93.25 105 GLN A O 1
ATOM 794 N N . ILE A 1 106 ? 4.014 3.968 -0.809 1.00 94.81 106 ILE A N 1
ATOM 795 C CA . ILE A 1 106 ? 5.124 3.033 -0.994 1.00 94.81 106 ILE A CA 1
ATOM 796 C C . ILE A 1 106 ? 5.187 2.679 -2.472 1.00 94.81 106 ILE A C 1
ATOM 798 O O . ILE A 1 106 ? 4.179 2.285 -3.059 1.00 94.81 106 ILE A O 1
ATOM 802 N N . THR A 1 107 ? 6.370 2.796 -3.068 1.00 92.50 107 THR A N 1
ATOM 803 C CA . THR A 1 107 ? 6.557 2.558 -4.497 1.00 92.50 107 THR A CA 1
ATOM 804 C C . THR A 1 107 ? 7.643 1.519 -4.739 1.00 92.50 107 THR A C 1
ATOM 806 O O . THR A 1 107 ? 8.778 1.661 -4.290 1.00 92.50 107 THR A O 1
ATOM 809 N N . GLY A 1 108 ? 7.292 0.473 -5.479 1.00 92.00 108 GLY A N 1
ATOM 810 C CA . GLY A 1 108 ? 8.197 -0.530 -6.011 1.00 92.00 108 GLY A CA 1
ATOM 811 C C . GLY A 1 108 ? 8.551 -0.265 -7.473 1.00 92.00 108 GLY A C 1
ATOM 812 O O . GLY A 1 108 ? 7.689 0.084 -8.279 1.00 92.00 108 GLY A O 1
ATOM 813 N N . TYR A 1 109 ? 9.813 -0.499 -7.814 1.00 90.00 109 TYR A N 1
ATOM 814 C CA . TYR A 1 109 ? 10.338 -0.478 -9.176 1.00 90.00 109 TYR A CA 1
ATOM 815 C C . TYR A 1 109 ? 11.043 -1.793 -9.464 1.00 90.00 109 TYR A C 1
ATOM 817 O O . TYR A 1 109 ? 11.784 -2.309 -8.620 1.00 90.00 109 TYR A O 1
ATOM 825 N N . THR A 1 110 ? 10.869 -2.316 -10.669 1.00 88.81 110 THR A N 1
ATOM 826 C CA . THR A 1 110 ? 11.690 -3.431 -11.137 1.00 88.81 110 THR A CA 1
ATOM 827 C C . THR A 1 110 ? 13.121 -2.962 -11.385 1.00 88.81 110 THR A C 1
ATOM 829 O O . THR A 1 110 ? 13.370 -1.794 -11.675 1.00 88.81 110 THR A O 1
ATOM 832 N N . SER A 1 111 ? 14.094 -3.864 -11.280 1.00 85.38 111 SER A N 1
ATOM 833 C CA . SER A 1 111 ? 15.500 -3.540 -11.562 1.00 85.38 111 SER A CA 1
ATOM 834 C C . SER A 1 111 ? 15.762 -3.184 -13.029 1.00 85.38 111 SER A C 1
ATOM 836 O O . SER A 1 111 ? 16.759 -2.525 -13.335 1.00 85.38 111 SER A O 1
ATOM 838 N N . VAL A 1 112 ? 14.867 -3.595 -13.933 1.00 86.00 112 VAL A N 1
ATOM 839 C CA . VAL A 1 112 ? 14.917 -3.234 -15.354 1.00 86.00 112 VAL A CA 1
ATOM 840 C C . VAL A 1 112 ? 14.491 -1.782 -15.595 1.00 86.00 112 VAL A C 1
ATOM 842 O O . VAL A 1 112 ? 14.988 -1.150 -16.527 1.00 86.00 112 VAL A O 1
ATOM 845 N N . ASP A 1 113 ? 13.660 -1.211 -14.718 1.00 83.38 113 ASP A N 1
ATOM 846 C CA . ASP A 1 113 ? 13.250 0.193 -14.760 1.00 83.38 113 ASP A CA 1
ATOM 847 C C . ASP A 1 113 ? 14.287 1.108 -14.085 1.00 83.38 113 ASP A C 1
ATOM 849 O O . ASP A 1 113 ? 14.077 1.707 -13.028 1.00 83.38 113 ASP A O 1
ATOM 853 N N . LYS A 1 114 ? 15.457 1.227 -14.720 1.00 82.12 114 LYS A N 1
ATOM 854 C CA . LYS A 1 114 ? 16.578 2.032 -14.202 1.00 82.12 114 LYS A CA 1
ATOM 855 C C . LYS A 1 114 ? 16.241 3.518 -14.052 1.00 82.12 114 LYS A C 1
ATOM 857 O O . LYS A 1 114 ? 16.874 4.201 -13.250 1.00 82.12 114 LYS A O 1
ATOM 862 N N . ARG A 1 115 ? 15.284 4.017 -14.841 1.00 88.50 115 ARG A N 1
ATOM 863 C CA . ARG A 1 115 ? 14.848 5.421 -14.827 1.00 88.50 115 ARG A CA 1
ATOM 864 C C . ARG A 1 115 ? 13.699 5.683 -13.858 1.00 88.50 115 ARG A C 1
ATOM 866 O O . ARG A 1 115 ? 13.410 6.848 -13.607 1.00 88.50 115 ARG A O 1
ATOM 873 N N . LYS A 1 116 ? 13.120 4.633 -13.262 1.00 87.69 116 LYS A N 1
ATOM 874 C CA . LYS A 1 116 ? 11.989 4.718 -12.329 1.00 87.69 116 LYS A CA 1
ATOM 875 C C . LYS A 1 116 ? 10.746 5.354 -12.969 1.00 87.69 116 LYS A C 1
ATOM 877 O O . LYS A 1 116 ? 10.042 6.133 -12.331 1.00 87.69 116 LYS A O 1
ATOM 882 N N . GLU A 1 117 ? 10.492 5.042 -14.237 1.00 86.56 117 GLU A N 1
ATOM 883 C CA . GLU A 1 117 ? 9.391 5.602 -15.036 1.00 86.56 117 GLU A CA 1
ATOM 884 C C . GLU A 1 117 ? 8.123 4.729 -15.008 1.00 86.56 117 GLU A C 1
ATOM 886 O O . GLU A 1 117 ? 7.034 5.218 -15.304 1.00 86.56 117 GLU A O 1
ATOM 891 N N . LYS A 1 118 ? 8.233 3.450 -14.623 1.00 86.81 118 LYS A N 1
ATOM 892 C CA . LYS A 1 118 ? 7.140 2.461 -14.604 1.00 86.81 118 LYS A CA 1
ATOM 893 C C . LYS A 1 118 ? 6.893 1.914 -13.182 1.00 86.81 118 LYS A C 1
ATOM 895 O O . LYS A 1 118 ? 7.086 0.721 -12.928 1.00 86.81 118 LYS A O 1
ATOM 900 N N . PRO A 1 119 ? 6.467 2.764 -12.226 1.00 89.25 119 PRO A N 1
ATOM 901 C CA . PRO A 1 119 ? 6.263 2.372 -10.835 1.00 89.25 119 PRO A CA 1
ATOM 902 C C . PRO A 1 119 ? 5.101 1.396 -10.640 1.00 89.25 119 PRO A C 1
ATOM 904 O O . PRO A 1 119 ? 4.100 1.412 -11.356 1.00 89.25 119 PRO A O 1
ATOM 907 N N . THR A 1 120 ? 5.188 0.616 -9.567 1.00 90.00 120 THR A N 1
ATOM 908 C CA . THR A 1 120 ? 4.035 -0.000 -8.905 1.00 90.00 120 THR A CA 1
ATOM 909 C C . THR A 1 120 ? 3.916 0.588 -7.507 1.00 90.00 120 THR 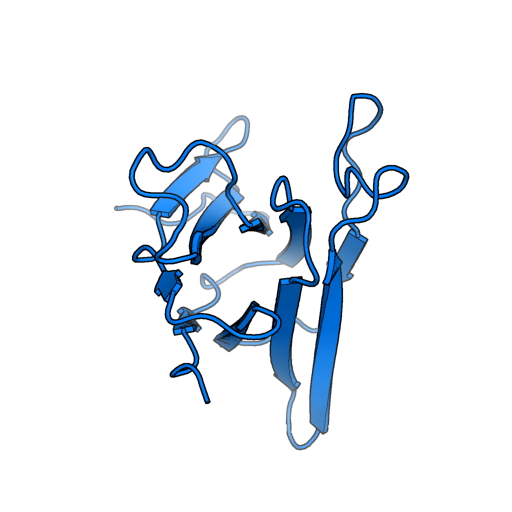A C 1
ATOM 911 O O . THR A 1 120 ? 4.841 0.477 -6.714 1.00 90.00 120 THR A O 1
ATOM 914 N N . THR A 1 121 ? 2.804 1.240 -7.198 1.00 90.44 121 THR A N 1
ATOM 915 C CA . THR A 1 121 ? 2.618 2.065 -6.003 1.00 90.44 121 THR A CA 1
ATOM 916 C C . THR A 1 121 ? 1.382 1.627 -5.235 1.00 90.44 121 THR A C 1
ATOM 918 O O . THR A 1 121 ? 0.355 1.322 -5.834 1.00 90.44 121 THR A O 1
ATOM 921 N N . VAL A 1 122 ? 1.464 1.653 -3.908 1.00 91.19 122 VAL A N 1
ATOM 922 C CA . VAL A 1 122 ? 0.297 1.685 -3.021 1.00 91.19 122 VAL A CA 1
ATOM 923 C C . VAL A 1 122 ? 0.270 3.014 -2.283 1.00 91.19 122 VAL A C 1
ATOM 925 O O . VAL A 1 122 ? 1.308 3.499 -1.828 1.00 91.19 122 VAL A O 1
ATOM 928 N N . THR A 1 123 ? -0.926 3.569 -2.146 1.00 90.75 123 THR A N 1
ATOM 929 C CA . THR A 1 123 ? -1.205 4.742 -1.328 1.00 90.75 123 THR A CA 1
ATOM 930 C C . THR A 1 123 ? -2.258 4.382 -0.291 1.00 90.75 123 THR A C 1
ATOM 932 O O . THR A 1 123 ? -3.322 3.849 -0.612 1.00 90.75 123 THR A O 1
ATOM 935 N N . ILE A 1 124 ? -1.937 4.675 0.963 1.00 91.38 124 ILE A N 1
ATOM 936 C CA . ILE A 1 124 ? -2.724 4.348 2.146 1.00 91.38 124 ILE A CA 1
ATOM 937 C C . ILE A 1 124 ? -3.077 5.657 2.828 1.00 91.38 124 ILE A C 1
ATOM 939 O O . ILE A 1 124 ? -2.183 6.396 3.231 1.00 91.38 124 ILE A O 1
ATOM 943 N N . LEU A 1 125 ? -4.362 5.962 2.938 1.00 89.88 125 LEU A N 1
ATOM 944 C CA . LEU A 1 125 ? -4.849 7.144 3.632 1.00 89.88 125 LEU A CA 1
ATOM 945 C C . LEU A 1 125 ? -5.508 6.721 4.941 1.00 89.88 125 LEU A C 1
ATOM 947 O O . LEU A 1 125 ? -6.518 6.024 4.938 1.00 89.88 125 LEU A O 1
ATOM 951 N N . PHE A 1 126 ? -4.946 7.184 6.048 1.00 89.19 126 PHE A N 1
ATOM 952 C CA . PHE A 1 126 ? -5.534 7.107 7.376 1.00 89.19 126 PHE A CA 1
ATOM 953 C C . PHE A 1 126 ? -6.246 8.425 7.656 1.00 89.19 126 PHE A C 1
ATOM 955 O O . PHE A 1 126 ? -5.607 9.475 7.623 1.00 89.19 126 PHE A O 1
ATOM 962 N N . GLN A 1 127 ? -7.550 8.398 7.902 1.00 86.38 127 GLN A N 1
ATOM 963 C CA . GLN A 1 127 ? -8.301 9.570 8.345 1.00 86.38 127 GLN A CA 1
ATOM 964 C C . GLN A 1 127 ? -8.610 9.453 9.831 1.00 86.38 127 GLN A C 1
ATOM 966 O O . GLN A 1 127 ? -8.932 8.375 10.330 1.00 86.38 127 GLN A O 1
ATOM 971 N N . SER A 1 128 ? -8.542 10.583 10.522 1.00 80.81 128 SER A N 1
ATOM 972 C CA . SER A 1 128 ? -8.920 10.722 11.921 1.00 80.81 128 SER A CA 1
ATOM 973 C C . SER A 1 128 ? -9.935 11.849 12.087 1.00 80.81 128 SER A C 1
ATOM 975 O O . SER A 1 128 ? -9.944 12.832 11.344 1.00 80.81 128 SER A O 1
ATOM 977 N N . ASN A 1 129 ? -10.775 11.739 13.116 1.00 70.94 129 ASN A N 1
ATOM 978 C CA . ASN A 1 129 ? -11.686 12.824 13.509 1.00 70.94 129 ASN A CA 1
ATOM 979 C C . ASN A 1 129 ? -10.942 14.003 14.176 1.00 70.94 129 ASN A C 1
ATOM 981 O O . ASN A 1 129 ? -11.510 15.075 14.357 1.00 70.94 129 ASN A O 1
ATOM 985 N N . LEU A 1 130 ? -9.677 13.797 14.555 1.00 59.72 130 LEU A N 1
ATOM 986 C CA . LEU A 1 130 ? -8.773 14.776 15.165 1.00 59.72 130 LEU A CA 1
ATOM 987 C C . LEU A 1 130 ? -7.605 15.079 14.208 1.00 59.72 130 LEU A C 1
ATOM 989 O O . LEU A 1 130 ? -7.438 14.391 13.202 1.00 59.72 130 LEU A O 1
ATOM 993 N N . HIS A 1 131 ? -6.798 16.106 14.500 1.00 56.12 131 HIS A N 1
ATOM 994 C CA . HIS A 1 131 ? -5.599 16.428 13.711 1.00 56.12 131 HIS A CA 1
ATOM 995 C C . HIS A 1 131 ? -4.697 15.188 13.549 1.00 56.12 131 HIS A C 1
ATOM 997 O O . HIS A 1 131 ? -4.471 14.469 14.520 1.00 56.12 131 HIS A O 1
ATOM 1003 N N . GLY A 1 132 ? -4.198 14.941 12.334 1.00 55.72 132 GLY A N 1
ATOM 1004 C CA . GLY A 1 132 ? -3.318 13.817 12.004 1.00 55.72 132 GLY A CA 1
ATOM 1005 C C . GLY A 1 132 ? -1.943 13.923 12.668 1.00 55.72 132 GLY A C 1
ATOM 1006 O O . GLY A 1 132 ? -1.697 14.821 13.478 1.00 55.72 132 GLY A O 1
ATOM 1007 N N . LEU A 1 133 ? -1.031 12.998 12.338 1.00 51.41 133 LEU A N 1
ATOM 1008 C CA . LEU A 1 133 ? 0.278 12.902 12.999 1.00 51.41 133 LEU A CA 1
ATOM 1009 C C . LEU A 1 133 ? 1.018 14.251 13.004 1.00 51.41 133 LEU A C 1
ATOM 1011 O O . LEU A 1 133 ? 1.362 14.803 11.954 1.00 51.41 133 LEU A O 1
ATOM 1015 N N . LYS A 1 134 ? 1.303 14.771 14.203 1.00 52.41 134 LYS A N 1
ATOM 1016 C CA . LYS A 1 134 ? 2.293 15.838 14.373 1.00 52.41 134 LYS A CA 1
ATOM 1017 C C . LYS A 1 134 ? 3.679 15.234 14.137 1.00 52.41 134 LYS A C 1
ATOM 1019 O O . LYS A 1 134 ? 3.957 14.149 14.641 1.00 52.41 134 LYS A O 1
ATOM 1024 N N . ARG A 1 135 ? 4.480 15.922 13.317 1.00 44.62 135 ARG A N 1
ATOM 1025 C CA . ARG A 1 135 ? 5.881 15.571 13.041 1.00 44.62 135 ARG A CA 1
ATOM 1026 C C . ARG A 1 135 ? 6.699 15.469 14.320 1.00 44.62 135 ARG A C 1
ATOM 1028 O O . ARG A 1 135 ? 6.455 16.307 15.217 1.00 44.62 135 ARG A O 1
#